Protein AF-A0A9Q9AQV9-F1 (afdb_monomer)

Radius of gyration: 14.38 Å; Cα contacts (8 Å, |Δi|>4): 130; chains: 1; bounding box: 39×23×36 Å

Foldseek 3Di:
DVVQLVVVLVVQVVCVPPPHHQQEDEAADDLPDLDLVVLLSVLPRDCPRYAYEYQLFWAPALPSSLSVVVSNVVRHVHHHYHHNDDCPPPDPSRVVRRVVSNVVNVVVD

Solvent-accessible surface area (backbone atoms only — not comparable to full-atom values): 6340 Å² total; per-residue (Å²): 113,64,70,61,51,52,49,50,52,51,54,48,56,57,31,70,78,44,96,58,76,65,59,64,45,81,45,66,44,62,91,86,61,79,60,64,68,63,36,44,57,59,39,69,54,87,48,92,81,33,44,41,28,37,7,52,46,48,59,88,30,56,70,59,24,51,53,42,50,56,52,35,62,76,38,31,97,70,69,45,82,38,52,41,64,83,68,90,84,57,53,73,67,40,51,52,38,35,52,53,39,50,54,59,54,58,75,73,104

Sequence (109 aa):
MELMVDLVEGVKSWLDMSERRLKWVHMPVPKWVEEEDFFGALGRINWDWTELVLGLVHAGDLDGTTRRTEMAGKLVDKFGVSTACGLGRSTKDDLESVMETYSTVLARS

pLDDT: mean 91.99, std 6.72, range [55.47, 97.44]

Secondary structure (DSSP, 8-state):
-HHHHHHHHHHHHHHHTSSS---EEEEE--TT---HHHHHHHHHS--TTSEEEEEEE-TT-HHHHHHHHHHHHHH-SS-EEEESS--TT--HHHHHHHHHHHHHHHTT-

Nearest PDB structures (foldseek):
  3p52-assembly1_B  TM=5.261E-01  e=4.537E-01  Campylobacter jejuni
  1xnh-assembly1_A-2  TM=5.840E-01  e=9.216E-01  Helicobacter pylori
  3p52-assembly1_A  TM=4.269E-01  e=7.122E-01  Campylobacter jejuni
  5diy-assembly2_B  TM=5.369E-01  e=1.755E+00  Thermobaculum terrenum
  7sbc-assembly1_A  TM=3.442E-01  e=8.641E-01  Acinetobacter baumannii

Mean predicted aligned error: 3.61 Å

Organism: NCBI:txid215465

Structure (mmCIF, N/CA/C/O backbone):
data_AF-A0A9Q9AQV9-F1
#
_entry.id   AF-A0A9Q9AQV9-F1
#
loop_
_atom_site.group_PDB
_atom_site.id
_atom_site.type_symbol
_atom_site.label_atom_id
_atom_site.label_alt_id
_atom_site.label_comp_id
_atom_site.label_asym_id
_atom_site.label_entity_id
_atom_site.label_seq_id
_atom_site.pdbx_PDB_ins_code
_atom_site.Cartn_x
_atom_site.Cartn_y
_atom_site.Cartn_z
_atom_site.occupancy
_atom_site.B_iso_or_equiv
_atom_site.auth_seq_id
_atom_site.auth_comp_id
_atom_site.auth_asym_id
_atom_site.auth_atom_id
_atom_site.pdbx_PDB_model_num
ATOM 1 N N . MET A 1 1 ? 2.606 11.624 -8.629 1.00 65.31 1 MET A N 1
ATOM 2 C CA . MET A 1 1 ? 2.795 10.280 -8.035 1.00 65.31 1 MET A CA 1
ATOM 3 C C . MET A 1 1 ? 3.747 9.415 -8.849 1.00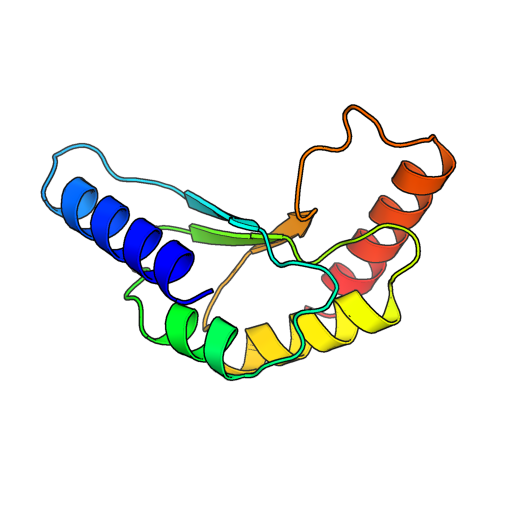 65.31 1 MET A C 1
ATOM 5 O O . MET A 1 1 ? 4.438 8.610 -8.245 1.00 65.31 1 MET A O 1
ATOM 9 N N . GLU A 1 2 ? 3.841 9.649 -10.161 1.00 77.12 2 GLU A N 1
ATOM 10 C CA . GLU A 1 2 ? 4.818 9.054 -11.090 1.00 77.12 2 GLU A CA 1
ATOM 11 C C . GLU A 1 2 ? 6.246 9.002 -10.518 1.00 77.12 2 GLU A C 1
ATOM 13 O O . GLU A 1 2 ? 6.782 7.920 -10.353 1.00 77.12 2 GLU A O 1
ATOM 18 N N . LEU A 1 3 ? 6.769 10.117 -9.987 1.00 86.75 3 LEU A N 1
ATOM 19 C CA . LEU A 1 3 ? 8.118 10.160 -9.399 1.00 86.75 3 LEU A CA 1
ATOM 20 C C . LEU A 1 3 ? 8.378 9.139 -8.265 1.00 86.75 3 LEU A C 1
ATOM 22 O O . LEU A 1 3 ? 9.506 8.684 -8.100 1.00 86.75 3 LEU A O 1
ATOM 26 N N . MET A 1 4 ? 7.368 8.783 -7.458 1.00 88.50 4 MET A N 1
ATOM 27 C CA . MET A 1 4 ? 7.542 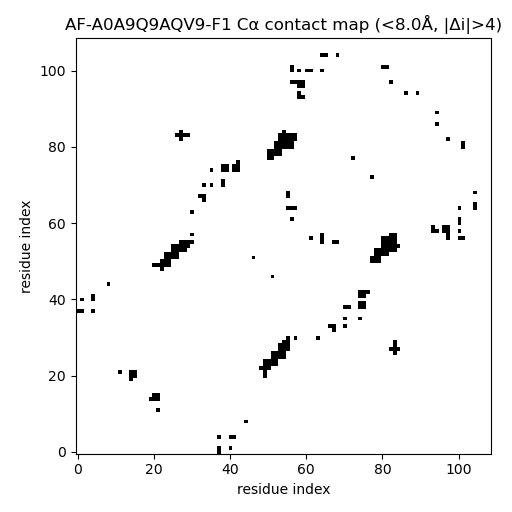7.749 -6.420 1.00 88.50 4 MET A CA 1
ATOM 28 C C . MET A 1 4 ? 7.568 6.344 -7.020 1.00 88.50 4 MET A C 1
ATOM 30 O O . MET A 1 4 ? 8.303 5.488 -6.531 1.00 88.50 4 MET A O 1
ATOM 34 N N . VAL A 1 5 ? 6.768 6.120 -8.064 1.00 91.62 5 VAL A N 1
ATOM 35 C CA . VAL A 1 5 ? 6.742 4.858 -8.805 1.00 91.62 5 VAL A CA 1
ATOM 36 C C . VAL A 1 5 ? 8.071 4.675 -9.538 1.00 91.62 5 VAL A C 1
ATOM 38 O O . VAL A 1 5 ? 8.718 3.650 -9.340 1.00 91.62 5 VAL A O 1
ATOM 41 N N . ASP A 1 6 ? 8.541 5.707 -10.242 1.00 93.25 6 ASP A N 1
ATOM 42 C CA . ASP A 1 6 ? 9.822 5.715 -10.957 1.00 93.25 6 ASP A CA 1
ATOM 43 C C . ASP A 1 6 ? 11.003 5.470 -10.012 1.00 93.25 6 ASP A C 1
ATOM 45 O O . ASP A 1 6 ? 11.918 4.705 -10.317 1.00 93.25 6 ASP A O 1
ATOM 49 N N . LEU A 1 7 ? 10.985 6.096 -8.827 1.00 93.88 7 LEU A N 1
ATOM 50 C CA . LEU A 1 7 ? 12.014 5.879 -7.813 1.00 93.88 7 LEU A CA 1
ATOM 51 C C . LEU A 1 7 ? 12.051 4.413 -7.369 1.00 93.88 7 LEU A C 1
ATOM 53 O O . LEU A 1 7 ? 13.131 3.833 -7.260 1.00 93.88 7 LEU A O 1
ATOM 57 N N . VAL A 1 8 ? 10.889 3.817 -7.095 1.00 94.12 8 VAL A N 1
ATOM 58 C CA . VAL A 1 8 ? 10.815 2.420 -6.658 1.00 94.12 8 VAL A CA 1
ATOM 59 C C . VAL A 1 8 ? 11.223 1.460 -7.767 1.00 94.12 8 VAL A C 1
ATOM 61 O O . VAL A 1 8 ? 11.987 0.535 -7.494 1.00 94.12 8 VAL A O 1
ATOM 64 N N . GLU A 1 9 ? 10.799 1.697 -9.006 1.00 94.06 9 GLU A N 1
ATOM 65 C CA . GLU A 1 9 ? 11.225 0.899 -10.156 1.00 94.06 9 GLU A CA 1
ATOM 66 C C . GLU A 1 9 ? 12.742 0.991 -10.370 1.00 94.06 9 GLU A C 1
ATOM 68 O O . GLU A 1 9 ? 13.410 -0.034 -10.534 1.00 94.06 9 GLU A O 1
ATOM 73 N N . GLY A 1 10 ? 13.312 2.196 -10.281 1.00 93.75 10 GLY A N 1
ATOM 74 C CA . GLY A 1 10 ? 14.748 2.425 -10.417 1.00 93.75 10 GLY A CA 1
ATOM 75 C C . GLY A 1 10 ? 15.567 1.749 -9.314 1.00 93.75 10 GLY A C 1
ATOM 76 O O . GLY A 1 10 ? 16.546 1.059 -9.603 1.00 93.75 10 GLY A O 1
ATOM 77 N N . VAL A 1 11 ? 15.156 1.891 -8.048 1.00 92.31 11 VAL A N 1
ATOM 78 C CA . VAL A 1 11 ? 15.831 1.246 -6.906 1.00 92.31 11 VAL A CA 1
ATOM 79 C C . VAL A 1 11 ? 15.723 -0.274 -6.990 1.00 92.31 11 VAL A C 1
ATOM 81 O O . VAL A 1 11 ? 16.721 -0.961 -6.762 1.00 92.31 11 VAL A O 1
ATOM 84 N N . LYS A 1 12 ? 14.545 -0.809 -7.336 1.00 93.00 12 LYS A N 1
ATOM 85 C CA . LYS A 1 12 ? 14.349 -2.251 -7.514 1.00 93.00 12 LYS A CA 1
ATOM 86 C C . LYS A 1 12 ? 15.253 -2.785 -8.621 1.00 93.00 12 LYS A C 1
ATOM 88 O O . LYS A 1 12 ? 16.019 -3.710 -8.374 1.00 93.00 12 LYS A O 1
ATOM 93 N N . SER A 1 13 ? 15.224 -2.153 -9.793 1.00 92.44 13 SER A N 1
ATOM 94 C CA . SER A 1 13 ? 16.046 -2.551 -10.941 1.00 92.44 13 SER A CA 1
ATOM 95 C C . SER A 1 13 ? 17.536 -2.535 -10.602 1.00 92.44 13 SER A C 1
ATOM 97 O O . SER A 1 13 ? 18.271 -3.447 -10.968 1.00 92.44 13 SER A O 1
ATOM 99 N N . TRP A 1 14 ? 17.994 -1.532 -9.846 1.00 92.38 14 TRP A N 1
ATOM 100 C CA . TRP A 1 14 ? 19.380 -1.471 -9.389 1.00 92.38 14 TRP A CA 1
ATOM 101 C C . TRP A 1 14 ? 19.743 -2.619 -8.437 1.00 92.38 14 TRP A C 1
ATOM 103 O O . TRP A 1 14 ? 20.806 -3.225 -8.579 1.00 92.38 14 TRP A O 1
ATOM 113 N N . LEU A 1 15 ? 18.861 -2.949 -7.489 1.00 91.25 15 LEU A N 1
ATOM 114 C CA . LEU A 1 15 ? 19.087 -4.035 -6.535 1.00 91.25 15 LEU A CA 1
ATOM 115 C C . LEU A 1 15 ? 18.984 -5.425 -7.176 1.00 91.25 15 LEU A C 1
ATOM 117 O O . LEU A 1 15 ? 19.726 -6.315 -6.762 1.00 91.25 15 LEU A O 1
ATOM 121 N N . ASP A 1 16 ? 18.158 -5.598 -8.209 1.00 89.69 16 ASP A N 1
ATOM 122 C CA . ASP A 1 16 ? 18.047 -6.841 -8.988 1.00 89.69 16 ASP A CA 1
ATOM 123 C C . ASP A 1 16 ? 19.347 -7.194 -9.730 1.00 89.69 16 ASP A C 1
ATOM 125 O O . ASP A 1 16 ? 19.639 -8.369 -9.949 1.00 89.69 16 ASP A O 1
ATOM 129 N N . MET A 1 17 ? 20.160 -6.190 -10.075 1.00 90.56 17 MET A N 1
ATOM 130 C CA . MET A 1 17 ? 21.500 -6.385 -10.648 1.00 90.56 17 MET A CA 1
ATOM 131 C C . MET A 1 17 ? 22.579 -6.659 -9.590 1.00 90.56 17 MET A C 1
ATOM 133 O O . MET A 1 17 ? 23.737 -6.894 -9.937 1.00 90.56 17 MET A O 1
ATOM 137 N N . SER A 1 18 ? 22.237 -6.584 -8.303 1.00 90.00 18 SER A N 1
ATOM 138 C CA . SER A 1 18 ? 23.162 -6.819 -7.195 1.00 90.00 18 SER A CA 1
ATOM 139 C C . SER A 1 18 ? 22.983 -8.221 -6.607 1.00 90.00 18 SER A C 1
ATOM 141 O O . SER A 1 18 ? 21.958 -8.873 -6.787 1.00 90.00 18 SER A O 1
ATOM 143 N N . GLU A 1 19 ? 23.951 -8.687 -5.816 1.00 91.38 19 GLU A N 1
ATOM 144 C CA . GLU A 1 19 ? 23.790 -9.930 -5.044 1.00 91.38 19 GLU A CA 1
ATOM 145 C C . GLU A 1 19 ? 22.737 -9.799 -3.924 1.00 91.38 19 GLU A C 1
ATOM 147 O O . GLU A 1 19 ? 22.269 -10.799 -3.373 1.00 91.38 19 GLU A O 1
ATOM 152 N N . ARG A 1 20 ? 22.343 -8.564 -3.572 1.00 89.19 20 ARG A N 1
ATOM 153 C CA . ARG A 1 20 ? 21.392 -8.284 -2.498 1.00 89.19 20 ARG A CA 1
ATOM 154 C C . ARG A 1 20 ? 19.982 -8.086 -3.042 1.00 89.19 20 ARG A C 1
ATOM 156 O O . ARG A 1 20 ? 19.593 -7.021 -3.507 1.00 89.19 20 ARG A O 1
ATOM 163 N N . ARG A 1 21 ? 19.170 -9.101 -2.799 1.00 86.25 21 ARG A N 1
ATOM 164 C CA . ARG A 1 21 ? 17.743 -9.128 -3.102 1.00 86.25 21 ARG A CA 1
ATOM 165 C C . ARG A 1 21 ? 16.907 -8.277 -2.108 1.00 86.25 21 ARG A C 1
ATOM 167 O O . ARG A 1 21 ? 16.796 -8.608 -0.929 1.00 86.25 21 ARG A O 1
ATOM 174 N N . LEU A 1 22 ? 16.313 -7.172 -2.579 1.00 91.50 22 LEU A N 1
ATOM 175 C CA . LEU A 1 22 ? 15.162 -6.433 -1.999 1.00 91.50 22 LEU A CA 1
ATOM 176 C C . LEU A 1 22 ? 13.880 -7.268 -1.743 1.00 91.50 22 LEU A C 1
ATOM 178 O O . LEU A 1 22 ? 13.016 -7.397 -2.608 1.00 91.50 22 LEU A O 1
ATOM 182 N N . LYS A 1 23 ? 13.723 -7.816 -0.533 1.00 94.06 23 LYS A N 1
ATOM 183 C CA . LYS A 1 23 ? 12.595 -8.709 -0.193 1.00 94.06 23 LYS A CA 1
ATOM 184 C C . LYS A 1 23 ? 11.212 -8.066 -0.337 1.00 94.06 23 LYS A C 1
ATOM 186 O O . LYS A 1 23 ? 10.296 -8.726 -0.809 1.00 94.06 23 LYS A O 1
ATOM 191 N N . TRP A 1 24 ? 11.048 -6.824 0.106 1.00 95.94 24 TRP A N 1
ATOM 192 C CA . TRP A 1 24 ? 9.757 -6.146 0.075 1.00 95.94 24 TRP A CA 1
ATOM 193 C C . TRP A 1 24 ? 9.915 -4.632 -0.045 1.00 95.94 24 TRP A C 1
ATOM 195 O O . TRP A 1 24 ? 10.932 -4.071 0.371 1.00 95.94 24 TRP A O 1
ATOM 205 N N . VAL A 1 25 ? 8.890 -3.985 -0.597 1.00 96.00 25 VAL A N 1
ATOM 206 C CA . VAL A 1 25 ? 8.765 -2.529 -0.709 1.00 96.00 25 VAL A CA 1
ATOM 207 C C . VAL A 1 25 ? 7.451 -2.104 -0.081 1.00 96.00 25 VAL A C 1
ATOM 209 O O . VAL A 1 25 ? 6.392 -2.566 -0.488 1.00 96.00 25 VAL A O 1
ATOM 212 N N . HIS A 1 26 ? 7.513 -1.190 0.884 1.00 96.25 26 HIS A N 1
ATOM 213 C CA . HIS A 1 26 ? 6.328 -0.479 1.354 1.00 96.25 26 HIS A CA 1
ATOM 214 C C . HIS A 1 26 ? 6.131 0.788 0.523 1.00 96.25 26 HIS A C 1
ATOM 216 O O . HIS A 1 26 ? 7.039 1.612 0.423 1.00 96.25 26 HIS A O 1
ATOM 222 N N . MET A 1 27 ? 4.953 0.921 -0.081 1.00 95.94 27 MET A N 1
ATOM 223 C CA . MET A 1 27 ? 4.569 2.066 -0.895 1.00 95.94 27 MET A CA 1
ATOM 224 C C . MET A 1 27 ? 3.434 2.831 -0.200 1.00 95.94 27 MET A C 1
ATOM 226 O O . MET A 1 27 ? 2.327 2.292 -0.069 1.00 95.94 27 MET A O 1
ATOM 230 N N . PRO A 1 28 ? 3.660 4.079 0.250 1.00 94.81 28 PRO A N 1
ATOM 231 C CA . PRO A 1 28 ? 2.601 4.891 0.829 1.00 94.81 28 PRO A CA 1
ATOM 232 C C . PRO A 1 28 ? 1.553 5.236 -0.233 1.00 94.81 28 PRO A C 1
ATOM 234 O O . PRO A 1 28 ? 1.887 5.726 -1.311 1.00 94.81 28 PRO A O 1
ATOM 237 N N . VAL A 1 29 ? 0.276 5.040 0.098 1.00 94.44 29 VAL A N 1
ATOM 238 C CA . VAL A 1 29 ? -0.846 5.484 -0.734 1.00 94.44 29 VAL A CA 1
ATOM 239 C C . VAL A 1 29 ? -1.523 6.652 -0.014 1.00 94.44 29 VAL A C 1
ATOM 241 O O . VAL A 1 29 ? -2.055 6.465 1.079 1.00 94.44 29 VAL A O 1
ATOM 244 N N . PRO A 1 30 ? -1.458 7.888 -0.539 1.00 90.50 30 PRO A N 1
ATOM 245 C CA . PRO A 1 30 ? -2.159 9.011 0.072 1.00 90.50 30 PRO A CA 1
ATOM 246 C C . PRO A 1 30 ? -3.679 8.796 0.097 1.00 90.50 30 PRO A C 1
ATOM 248 O O . PRO A 1 30 ? -4.254 8.246 -0.838 1.00 90.50 30 PRO A O 1
ATOM 251 N N . LYS A 1 31 ? -4.348 9.294 1.145 1.00 91.06 31 LYS A N 1
ATOM 252 C CA . LYS A 1 31 ? -5.782 9.043 1.397 1.00 91.06 31 LYS A CA 1
ATOM 253 C C . LYS A 1 31 ? -6.702 9.470 0.244 1.00 91.06 31 LYS A C 1
ATOM 255 O O . LYS A 1 31 ? -7.726 8.831 0.018 1.00 91.06 31 LYS A O 1
ATOM 260 N N . TRP A 1 32 ? -6.335 10.536 -0.468 1.00 86.94 32 TRP A N 1
ATOM 261 C CA . TRP A 1 32 ? -7.090 11.095 -1.597 1.00 86.94 32 TRP A CA 1
ATOM 262 C C . TRP A 1 32 ? -6.847 10.374 -2.929 1.00 86.94 32 TRP A C 1
ATOM 264 O O . TRP A 1 32 ? -7.451 10.745 -3.930 1.00 86.94 32 TRP A O 1
ATOM 274 N N . VAL A 1 33 ? -5.954 9.381 -2.973 1.00 85.12 33 VAL A N 1
ATOM 275 C CA . VAL A 1 33 ? -5.721 8.601 -4.189 1.00 85.12 33 VAL A CA 1
ATOM 276 C C . VAL A 1 33 ? -6.860 7.618 -4.370 1.00 85.12 33 VAL A C 1
ATOM 278 O O . VAL A 1 33 ? -7.004 6.670 -3.601 1.00 85.12 33 VAL A O 1
ATOM 281 N N . GLU A 1 34 ? -7.635 7.843 -5.420 1.00 75.44 34 GLU A N 1
ATOM 282 C CA . GLU A 1 34 ? -8.661 6.919 -5.913 1.00 75.44 34 GLU A CA 1
ATOM 283 C C . GLU A 1 34 ? -8.444 6.583 -7.404 1.00 75.44 34 GLU A C 1
ATOM 285 O O . GLU A 1 34 ? -9.248 5.887 -8.015 1.00 75.44 34 GLU A O 1
ATOM 290 N N . GLU A 1 35 ? -7.351 7.081 -7.992 1.00 77.25 35 GLU A N 1
ATOM 291 C CA . GLU A 1 35 ? -7.084 7.065 -9.432 1.00 77.25 35 GLU A CA 1
ATOM 292 C C . GLU A 1 35 ? -6.440 5.754 -9.909 1.00 77.25 35 GLU A C 1
ATOM 294 O O . GLU A 1 35 ? -5.511 5.233 -9.286 1.00 77.25 35 GLU A O 1
ATOM 299 N N . GLU A 1 36 ? -6.884 5.270 -11.071 1.00 82.25 36 GLU A N 1
ATOM 300 C CA . GLU A 1 36 ? -6.342 4.085 -11.749 1.00 82.25 36 GLU A CA 1
ATOM 301 C C . GLU A 1 36 ? -4.874 4.258 -12.158 1.00 82.25 36 GLU A C 1
ATOM 303 O O . GLU A 1 36 ? -4.103 3.305 -12.072 1.00 82.25 36 GLU A O 1
ATOM 308 N N . ASP A 1 37 ? -4.451 5.468 -12.537 1.00 90.19 37 ASP A N 1
ATOM 309 C CA . ASP A 1 37 ? -3.116 5.720 -13.096 1.00 90.19 37 ASP A CA 1
ATOM 310 C C . ASP A 1 37 ? -1.982 5.311 -12.150 1.00 90.19 37 ASP A C 1
ATOM 312 O O . ASP A 1 37 ? -0.977 4.741 -12.579 1.00 90.19 37 ASP A O 1
ATOM 316 N N . PHE A 1 38 ? -2.149 5.548 -10.848 1.00 91.31 38 PHE A N 1
ATOM 317 C CA . PHE A 1 38 ? -1.145 5.186 -9.850 1.00 91.31 38 PHE A CA 1
ATOM 318 C C . PHE A 1 38 ? -0.985 3.678 -9.696 1.00 91.31 38 PHE A C 1
ATOM 320 O O . PHE A 1 38 ? 0.130 3.157 -9.748 1.00 91.31 38 PHE A O 1
ATOM 327 N N . PHE A 1 39 ? -2.099 2.971 -9.517 1.00 94.25 39 PHE A N 1
ATOM 328 C CA . PHE A 1 39 ? -2.085 1.520 -9.364 1.00 94.25 39 PHE A CA 1
ATOM 329 C C . PHE A 1 39 ? -1.701 0.831 -10.674 1.00 94.25 39 PHE A C 1
ATOM 331 O O . PHE A 1 39 ? -0.968 -0.151 -10.653 1.00 94.25 39 PHE A O 1
ATOM 338 N N . GLY A 1 40 ? -2.111 1.387 -11.816 1.00 94.50 40 GLY A N 1
ATOM 33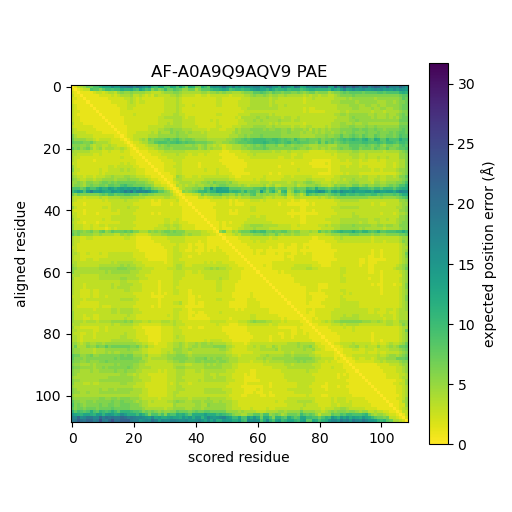9 C CA . GLY A 1 40 ? -1.714 0.921 -13.138 1.00 94.50 40 GLY A CA 1
ATOM 340 C C . GLY A 1 40 ? -0.215 1.076 -13.377 1.00 94.50 40 GLY A C 1
ATOM 341 O O . GLY A 1 40 ? 0.407 0.181 -13.941 1.00 94.50 40 GLY A O 1
ATOM 342 N N . ALA A 1 41 ? 0.398 2.166 -12.904 1.00 94.12 41 ALA A N 1
ATOM 343 C CA . ALA A 1 41 ? 1.848 2.327 -12.958 1.00 94.12 41 ALA A CA 1
ATOM 344 C C . ALA A 1 41 ? 2.574 1.269 -12.109 1.00 94.12 41 ALA A C 1
ATOM 346 O O . ALA A 1 41 ? 3.511 0.644 -12.597 1.00 94.12 41 ALA A O 1
ATOM 347 N N . LEU A 1 42 ? 2.092 0.987 -10.894 1.00 95.31 42 LEU A N 1
ATOM 348 C CA . LEU A 1 42 ? 2.631 -0.090 -10.052 1.00 95.31 42 LEU A CA 1
ATOM 349 C C . LEU A 1 42 ? 2.423 -1.485 -10.660 1.00 95.31 42 LEU A C 1
ATOM 351 O O . LEU A 1 42 ? 3.284 -2.350 -10.516 1.00 95.31 42 LEU A O 1
ATOM 355 N N . GLY A 1 43 ? 1.309 -1.702 -11.358 1.00 95.06 43 GLY A N 1
ATOM 356 C CA . GLY A 1 43 ? 0.993 -2.952 -12.049 1.00 95.06 43 GLY A CA 1
ATOM 357 C C . GLY A 1 43 ? 1.903 -3.263 -13.238 1.00 95.06 43 GLY A C 1
ATOM 358 O O . GLY A 1 43 ? 2.034 -4.422 -13.623 1.00 95.06 43 GLY A O 1
ATOM 359 N N . ARG A 1 44 ? 2.557 -2.245 -13.814 1.00 95.00 44 ARG A N 1
ATOM 360 C CA . ARG A 1 44 ? 3.525 -2.413 -14.912 1.00 95.00 44 ARG A CA 1
ATOM 361 C C . ARG A 1 44 ? 4.914 -2.846 -14.439 1.00 95.00 44 ARG A C 1
ATOM 363 O O . ARG A 1 44 ? 5.687 -3.346 -15.253 1.00 95.00 44 ARG A O 1
ATOM 370 N N . ILE A 1 45 ? 5.231 -2.673 -13.155 1.00 94.56 45 ILE A N 1
ATOM 371 C CA . ILE A 1 45 ? 6.522 -3.078 -12.590 1.00 94.56 45 ILE A CA 1
ATOM 372 C C . ILE A 1 45 ? 6.557 -4.605 -12.464 1.00 94.56 45 ILE A C 1
ATOM 374 O O . ILE A 1 45 ? 5.641 -5.220 -11.920 1.00 94.56 45 ILE A O 1
ATOM 378 N N . ASN A 1 46 ? 7.649 -5.228 -12.916 1.00 92.19 46 ASN A N 1
ATOM 379 C CA . ASN A 1 46 ? 7.886 -6.640 -12.634 1.00 92.19 46 ASN A CA 1
ATOM 380 C C . ASN A 1 46 ? 8.329 -6.815 -11.175 1.00 92.19 46 ASN A C 1
ATOM 382 O O . ASN A 1 46 ? 9.469 -6.498 -10.828 1.00 92.19 46 ASN A O 1
ATOM 386 N N . TRP A 1 47 ? 7.437 -7.337 -10.333 1.00 92.56 47 TRP A N 1
ATOM 387 C CA . TRP A 1 47 ? 7.700 -7.570 -8.913 1.00 92.56 47 TRP A CA 1
ATOM 388 C C . TRP A 1 47 ? 8.477 -8.867 -8.629 1.00 92.56 47 TRP A C 1
ATOM 390 O O . TRP A 1 47 ? 9.192 -8.905 -7.634 1.00 92.56 47 TRP A O 1
ATOM 400 N N . ASP A 1 48 ? 8.433 -9.879 -9.508 1.00 87.19 48 ASP A N 1
ATOM 401 C CA . ASP A 1 48 ? 9.046 -11.213 -9.345 1.00 87.19 48 ASP A CA 1
ATOM 402 C C . ASP A 1 48 ? 8.994 -11.763 -7.902 1.00 87.19 48 ASP A C 1
ATOM 404 O O . ASP A 1 48 ? 7.988 -12.317 -7.463 1.00 87.19 48 ASP A O 1
ATOM 408 N N . TRP A 1 49 ? 10.095 -11.637 -7.160 1.00 88.88 49 TRP A N 1
ATOM 409 C CA . TRP A 1 49 ? 10.280 -12.165 -5.808 1.00 88.88 49 TRP A CA 1
ATOM 410 C C . TRP A 1 49 ? 10.240 -11.060 -4.733 1.00 88.88 49 TRP A C 1
ATOM 412 O O . TRP A 1 49 ? 10.323 -11.364 -3.543 1.00 88.88 49 TRP A O 1
ATOM 422 N N . THR A 1 50 ? 10.120 -9.791 -5.136 1.00 95.19 50 THR A N 1
ATOM 423 C CA . THR A 1 50 ? 9.932 -8.633 -4.257 1.00 95.19 50 THR A CA 1
ATOM 424 C C . THR A 1 50 ? 8.451 -8.472 -3.925 1.00 95.19 50 THR A C 1
ATOM 426 O O . THR A 1 50 ? 7.622 -8.251 -4.802 1.00 95.19 50 THR A O 1
ATOM 429 N N . GLU A 1 51 ? 8.112 -8.516 -2.642 1.00 96.06 51 GLU A N 1
ATOM 430 C CA . GLU A 1 51 ? 6.745 -8.302 -2.170 1.00 96.06 51 GLU A CA 1
ATOM 431 C C . GLU A 1 51 ? 6.408 -6.800 -2.144 1.00 96.06 51 GLU A C 1
ATOM 433 O O . GLU A 1 51 ? 7.052 -6.014 -1.443 1.00 96.06 51 GLU A O 1
ATOM 438 N N . LEU A 1 52 ? 5.378 -6.379 -2.879 1.00 97.25 52 LEU A N 1
ATOM 439 C CA . LEU A 1 52 ? 4.827 -5.028 -2.763 1.00 97.25 52 LEU A CA 1
ATOM 440 C C . LEU A 1 52 ? 3.860 -4.960 -1.576 1.00 97.25 52 LEU A C 1
ATOM 442 O O . LEU A 1 52 ? 2.957 -5.780 -1.466 1.00 97.25 52 LEU A O 1
ATOM 446 N N . VAL A 1 53 ? 4.003 -3.965 -0.705 1.00 97.19 53 VAL A N 1
ATOM 447 C CA . VAL A 1 53 ? 3.093 -3.695 0.416 1.00 97.19 53 VAL A CA 1
ATOM 448 C C . VAL A 1 53 ? 2.524 -2.289 0.261 1.00 97.19 53 VAL A C 1
ATOM 450 O O . VAL A 1 53 ? 3.261 -1.307 0.307 1.00 97.19 53 VAL A O 1
ATOM 453 N N . LEU A 1 54 ? 1.211 -2.180 0.080 1.00 96.81 54 LEU A N 1
ATOM 454 C CA . LEU A 1 54 ? 0.518 -0.918 -0.152 1.00 96.81 54 LEU A CA 1
ATOM 455 C C . LEU A 1 54 ? -0.055 -0.346 1.144 1.00 96.81 54 LEU A C 1
ATOM 457 O O . LEU A 1 54 ? -0.832 -0.986 1.857 1.00 96.81 54 LEU A O 1
ATOM 461 N N . GLY A 1 55 ? 0.276 0.913 1.411 1.00 96.56 55 GLY A N 1
ATOM 462 C CA . GLY A 1 55 ? -0.227 1.666 2.548 1.00 96.56 55 GLY A CA 1
ATOM 463 C C . GLY A 1 55 ? -1.642 2.204 2.347 1.00 96.56 55 GLY A C 1
ATOM 464 O O . GLY A 1 55 ? -1.803 3.410 2.214 1.00 96.56 55 GLY A O 1
ATOM 465 N N . LEU A 1 56 ? -2.644 1.322 2.314 1.00 96.19 56 LEU A N 1
ATOM 466 C CA . LEU A 1 56 ? -4.043 1.622 1.964 1.00 96.19 56 LEU A CA 1
ATOM 467 C C . LEU A 1 56 ? -4.933 1.996 3.161 1.00 96.19 56 LEU A C 1
ATOM 469 O O . LEU A 1 56 ? -6.043 2.507 2.974 1.00 96.19 56 LEU A O 1
ATOM 473 N N . VAL A 1 57 ? -4.485 1.694 4.381 1.00 96.19 57 VAL A N 1
ATOM 474 C CA . VAL A 1 57 ? -5.280 1.837 5.607 1.00 96.19 57 VAL A CA 1
ATOM 475 C C . VAL A 1 57 ? -5.035 3.196 6.250 1.00 96.19 57 VAL A C 1
ATOM 477 O O . VAL A 1 57 ? -3.897 3.554 6.574 1.00 96.19 57 VAL A O 1
ATOM 480 N N . HIS A 1 58 ? -6.119 3.934 6.478 1.00 95.44 58 HIS A N 1
ATOM 481 C CA . HIS A 1 58 ? -6.114 5.205 7.196 1.00 95.44 58 HIS A CA 1
ATOM 482 C C . HIS A 1 58 ? -7.146 5.171 8.326 1.00 95.44 58 HIS A C 1
ATOM 484 O O . HIS A 1 58 ? -8.185 4.526 8.204 1.00 95.44 58 HIS A O 1
ATOM 490 N N . ALA A 1 59 ? -6.870 5.885 9.418 1.00 95.38 59 ALA A N 1
ATOM 491 C CA . ALA A 1 59 ? -7.822 6.021 10.515 1.00 95.38 59 ALA A CA 1
ATOM 492 C C . ALA A 1 59 ? -9.133 6.671 10.029 1.00 95.38 59 ALA A C 1
ATOM 494 O O . ALA A 1 59 ? -9.120 7.623 9.234 1.00 95.38 59 ALA A O 1
ATOM 495 N N . GLY A 1 60 ? -10.257 6.128 10.502 1.00 95.44 60 GLY A N 1
ATOM 496 C CA . GLY A 1 60 ? -11.609 6.596 10.201 1.00 95.44 60 GLY A CA 1
ATOM 497 C C . GLY A 1 60 ? -11.998 6.495 8.726 1.00 95.44 60 GLY A C 1
ATOM 498 O O . GLY A 1 60 ? -12.703 7.372 8.234 1.00 95.44 60 GLY A O 1
ATOM 499 N N . ASP A 1 61 ? -11.481 5.507 7.987 1.00 95.44 61 ASP A N 1
ATOM 500 C CA . ASP A 1 61 ? -11.571 5.490 6.521 1.00 95.44 61 ASP A CA 1
ATOM 501 C C . ASP A 1 61 ? -11.821 4.106 5.903 1.00 95.44 61 ASP A C 1
ATOM 503 O O . ASP A 1 61 ? -11.270 3.768 4.856 1.00 95.44 61 ASP A O 1
ATOM 507 N N . LEU A 1 62 ? -12.672 3.292 6.528 1.00 95.31 62 LEU A N 1
ATOM 508 C CA . LEU A 1 62 ? -12.982 1.944 6.040 1.00 95.31 62 LEU A CA 1
ATOM 509 C C . LEU A 1 62 ? -13.467 1.929 4.577 1.00 95.31 62 LEU A C 1
ATOM 511 O O . LEU A 1 62 ? -12.992 1.121 3.775 1.00 95.31 62 LEU A O 1
ATOM 515 N N . ASP A 1 63 ? -14.372 2.837 4.211 1.00 94.44 63 ASP A N 1
ATOM 516 C CA . ASP A 1 63 ? -14.931 2.905 2.855 1.00 94.44 63 ASP A CA 1
ATOM 517 C C . ASP A 1 63 ? -13.879 3.313 1.822 1.00 94.44 63 ASP A C 1
ATOM 519 O O . ASP A 1 63 ? -13.843 2.781 0.711 1.00 94.44 63 ASP A O 1
ATOM 523 N N . GLY A 1 64 ? -13.009 4.264 2.175 1.00 94.31 64 GLY A N 1
ATOM 524 C CA . GLY A 1 64 ? -11.895 4.671 1.326 1.00 94.31 64 GLY A CA 1
ATOM 525 C C . GLY A 1 64 ? -10.882 3.541 1.161 1.00 94.31 64 GLY A C 1
ATOM 526 O O . GLY A 1 64 ? -10.472 3.231 0.043 1.00 94.31 64 GLY A O 1
ATOM 527 N N . THR A 1 65 ? -10.515 2.870 2.257 1.00 95.25 65 THR A N 1
ATOM 528 C CA . THR A 1 65 ? -9.595 1.725 2.226 1.00 95.25 65 THR A CA 1
ATOM 529 C C . THR A 1 65 ? -10.153 0.581 1.392 1.00 95.25 65 THR A C 1
ATOM 531 O O . THR A 1 65 ? -9.412 0.013 0.592 1.00 95.25 65 THR A O 1
ATOM 534 N N . THR A 1 66 ? -11.445 0.273 1.515 1.00 94.06 66 THR A N 1
ATOM 535 C CA . THR A 1 66 ? -12.105 -0.749 0.691 1.00 94.06 66 THR A CA 1
ATOM 536 C C . THR A 1 66 ? -11.980 -0.404 -0.794 1.00 94.06 66 THR A C 1
ATOM 538 O O . THR A 1 66 ? -11.430 -1.197 -1.556 1.00 94.06 66 THR A O 1
ATOM 541 N N . ARG A 1 67 ? -12.366 0.818 -1.193 1.00 93.44 67 ARG A N 1
ATOM 542 C CA . ARG A 1 67 ? -12.288 1.277 -2.592 1.00 93.44 67 ARG A CA 1
ATOM 543 C C . ARG A 1 67 ? -10.870 1.217 -3.161 1.00 93.44 67 ARG A C 1
ATOM 545 O O . ARG A 1 67 ? -10.673 0.722 -4.268 1.00 93.44 67 ARG A O 1
ATOM 552 N N . ARG A 1 68 ? -9.866 1.674 -2.407 1.00 94.19 68 ARG A N 1
ATOM 553 C CA . ARG A 1 68 ? -8.462 1.613 -2.854 1.00 94.19 68 ARG A CA 1
ATOM 554 C C . ARG A 1 68 ? -7.930 0.188 -2.940 1.00 94.19 68 ARG A C 1
ATOM 556 O O . ARG A 1 68 ? -7.144 -0.096 -3.833 1.00 94.19 68 ARG A O 1
ATOM 563 N N . THR A 1 69 ? -8.348 -0.698 -2.037 1.00 94.06 69 THR A N 1
ATOM 564 C CA . THR A 1 69 ? -7.927 -2.108 -2.053 1.00 94.06 69 THR A CA 1
ATOM 565 C C . THR A 1 69 ? -8.505 -2.830 -3.265 1.00 94.06 69 THR A C 1
ATOM 567 O O . THR A 1 69 ? -7.776 -3.522 -3.968 1.00 94.06 69 THR A O 1
ATOM 570 N N . GLU A 1 70 ? -9.786 -2.606 -3.567 1.00 93.06 70 GLU A N 1
ATOM 571 C CA . GLU A 1 70 ? -10.425 -3.120 -4.782 1.00 93.06 70 GLU A CA 1
ATOM 572 C C . GLU A 1 70 ? -9.769 -2.567 -6.049 1.00 93.06 70 GLU A C 1
ATOM 574 O O . GLU A 1 70 ? -9.546 -3.311 -7.001 1.00 93.06 70 GLU A O 1
ATOM 579 N N . MET A 1 71 ? -9.434 -1.272 -6.070 1.00 93.56 71 MET A N 1
ATOM 580 C CA . MET A 1 71 ? -8.757 -0.661 -7.212 1.00 93.56 71 MET A CA 1
ATOM 581 C C . MET A 1 71 ? -7.352 -1.234 -7.422 1.00 93.56 71 MET A C 1
ATOM 583 O O . MET A 1 71 ? -7.004 -1.620 -8.537 1.00 93.56 71 MET A O 1
ATOM 587 N N . ALA A 1 72 ? -6.569 -1.354 -6.348 1.00 94.56 72 ALA A N 1
ATOM 588 C CA . ALA A 1 72 ? -5.264 -1.999 -6.390 1.00 94.56 72 ALA A CA 1
ATOM 589 C C . ALA A 1 72 ? -5.377 -3.444 -6.901 1.00 94.56 72 ALA A C 1
ATOM 591 O O . ALA A 1 72 ? -4.631 -3.823 -7.796 1.00 94.56 72 ALA A O 1
ATOM 592 N N . GLY A 1 73 ? -6.361 -4.212 -6.420 1.00 93.81 73 GLY A N 1
ATOM 593 C CA . GLY A 1 73 ? -6.614 -5.596 -6.843 1.00 93.81 73 GLY A CA 1
ATOM 594 C C . GLY A 1 73 ? -6.978 -5.770 -8.318 1.00 93.81 73 GLY A C 1
ATOM 595 O O . GLY A 1 73 ? -6.775 -6.846 -8.871 1.00 93.81 73 GLY A O 1
ATOM 596 N N . LYS A 1 74 ? -7.481 -4.727 -8.988 1.00 94.56 74 LYS A N 1
ATOM 597 C CA . LYS A 1 74 ? -7.751 -4.766 -10.437 1.00 94.56 74 LYS A CA 1
ATOM 598 C C . LYS A 1 74 ? -6.497 -4.580 -11.289 1.00 94.56 74 LYS A C 1
ATOM 600 O O . LYS A 1 74 ? -6.507 -4.960 -12.456 1.00 94.56 74 LYS A O 1
ATOM 605 N N . LEU A 1 75 ? -5.464 -3.943 -10.739 1.00 95.25 75 LEU A N 1
ATOM 606 C CA . LEU A 1 75 ? -4.334 -3.412 -11.507 1.00 95.25 75 LEU A CA 1
ATOM 607 C C . LEU A 1 75 ? -2.985 -4.001 -11.079 1.00 95.25 75 LEU A C 1
ATOM 609 O O . LEU A 1 75 ? -2.039 -3.968 -11.857 1.00 95.25 75 LEU A O 1
ATOM 613 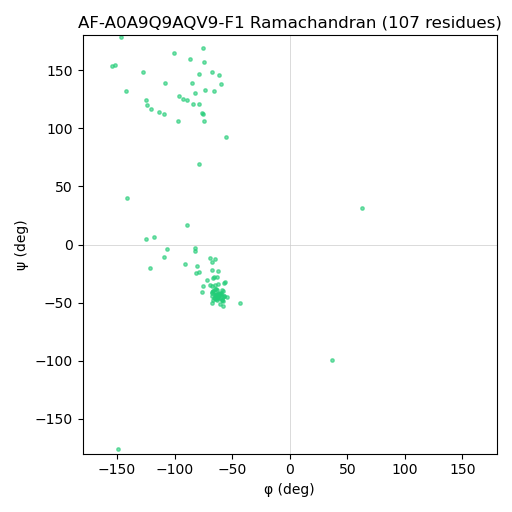N N . VAL A 1 76 ? -2.894 -4.557 -9.871 1.00 94.81 76 VAL A N 1
ATOM 614 C CA . VAL A 1 76 ? -1.678 -5.118 -9.277 1.00 94.81 76 VAL A CA 1
ATOM 615 C C . VAL A 1 76 ? -1.947 -6.569 -8.874 1.00 94.81 76 VAL A C 1
ATOM 617 O O . VAL A 1 76 ? -2.809 -6.820 -8.038 1.00 94.81 76 VAL A O 1
ATOM 620 N N . ASP A 1 77 ? -1.187 -7.514 -9.440 1.00 91.94 77 ASP A N 1
ATOM 621 C CA . ASP A 1 77 ? -1.414 -8.964 -9.271 1.00 91.94 77 ASP A CA 1
ATOM 622 C C . ASP A 1 77 ? -1.350 -9.421 -7.804 1.00 91.94 77 ASP A C 1
ATOM 624 O O . AS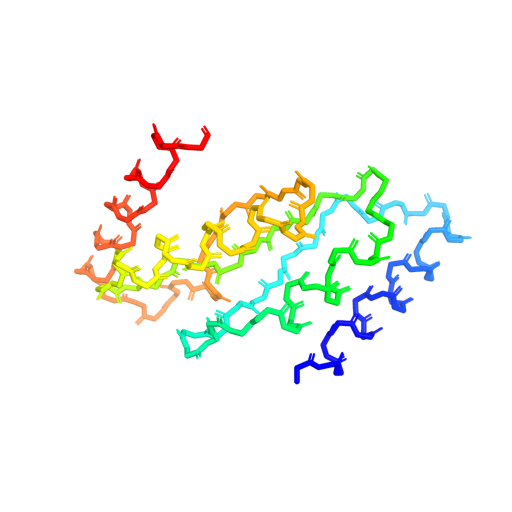P A 1 77 ? -2.225 -10.140 -7.324 1.00 91.94 77 ASP A O 1
ATOM 628 N N . LYS A 1 78 ? -0.312 -9.001 -7.067 1.00 93.69 78 LYS A N 1
ATOM 629 C CA . LYS A 1 78 ? -0.103 -9.377 -5.661 1.00 93.69 78 LYS A CA 1
ATOM 630 C C . LYS A 1 78 ? 0.456 -8.218 -4.859 1.00 93.69 78 LYS A C 1
ATOM 632 O O . LYS A 1 78 ? 1.446 -7.604 -5.252 1.00 93.69 78 LYS A O 1
ATOM 637 N N . PHE A 1 79 ? -0.144 -7.968 -3.701 1.00 95.88 79 PHE A N 1
ATOM 638 C CA . PHE A 1 79 ? 0.354 -6.998 -2.736 1.00 95.88 79 PHE A CA 1
ATOM 639 C C . PHE A 1 79 ? -0.106 -7.328 -1.313 1.00 95.88 79 PHE A C 1
ATOM 641 O O . PHE A 1 79 ? -1.153 -7.935 -1.101 1.00 95.88 79 PHE A O 1
ATOM 648 N N . GLY A 1 80 ? 0.677 -6.899 -0.326 1.00 95.56 80 GLY A N 1
ATOM 649 C CA . GLY A 1 80 ? 0.263 -6.816 1.070 1.00 95.56 80 GLY A CA 1
ATOM 650 C C . GLY A 1 80 ? -0.434 -5.490 1.374 1.00 95.56 80 GLY A C 1
ATOM 651 O O . GLY A 1 80 ? -0.240 -4.496 0.676 1.00 95.56 80 GLY A O 1
ATOM 652 N N . VAL A 1 81 ? -1.210 -5.453 2.456 1.00 95.75 81 VAL A N 1
ATOM 653 C CA . VAL A 1 81 ? -1.908 -4.249 2.933 1.00 95.75 81 VAL A CA 1
ATOM 654 C C . VAL A 1 81 ? -1.242 -3.738 4.209 1.00 95.75 81 VAL A C 1
ATOM 656 O O . VAL A 1 81 ? -0.893 -4.523 5.094 1.00 95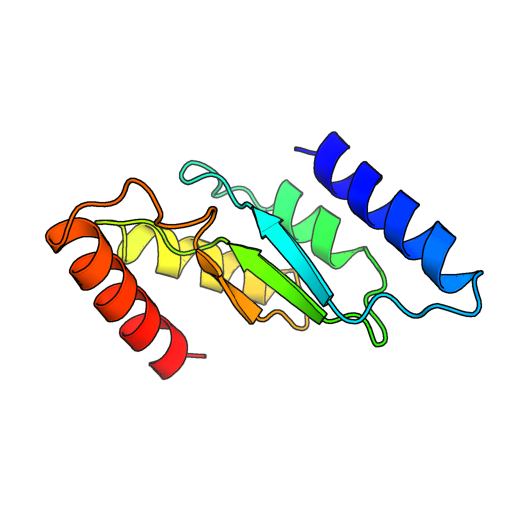.75 81 VAL A O 1
ATOM 659 N N . SER A 1 82 ? -1.095 -2.420 4.334 1.00 96.56 82 SER A N 1
ATOM 660 C CA . SER A 1 82 ? -0.605 -1.752 5.542 1.00 96.56 82 SER A CA 1
ATOM 661 C C . SER A 1 82 ? -1.218 -0.358 5.718 1.00 96.56 82 SER A C 1
ATOM 663 O O . SER A 1 82 ? -2.030 0.101 4.915 1.00 96.56 82 SER A O 1
ATOM 665 N N . THR A 1 83 ? -0.781 0.368 6.748 1.00 96.31 83 THR A N 1
ATOM 666 C CA . THR A 1 83 ? -1.005 1.814 6.859 1.00 96.31 83 THR A CA 1
ATOM 667 C C . THR A 1 83 ? -0.104 2.595 5.899 1.00 96.31 83 THR A C 1
ATOM 669 O O . THR A 1 83 ? 0.956 2.108 5.493 1.00 96.31 83 THR A O 1
ATOM 672 N N . ALA A 1 84 ? -0.504 3.819 5.540 1.00 93.38 84 ALA A N 1
ATOM 673 C CA . ALA A 1 84 ? 0.290 4.702 4.673 1.00 93.38 84 ALA A CA 1
ATOM 674 C C . ALA A 1 84 ? 1.607 5.181 5.306 1.00 93.38 84 ALA A C 1
ATOM 676 O O . ALA A 1 84 ? 2.576 5.442 4.603 1.00 93.38 84 ALA A O 1
ATOM 677 N N . CYS A 1 85 ? 1.656 5.300 6.632 1.00 91.75 85 CYS A N 1
ATOM 678 C CA . CYS A 1 85 ? 2.844 5.691 7.388 1.00 91.75 85 CYS A CA 1
ATOM 679 C C . CYS A 1 85 ? 2.851 4.979 8.751 1.00 91.75 85 CYS A C 1
ATOM 681 O O . CYS A 1 85 ? 1.922 4.237 9.082 1.00 91.75 85 CYS A O 1
ATOM 683 N N . GLY A 1 86 ? 3.889 5.216 9.552 1.00 93.19 86 GLY A N 1
ATOM 684 C CA . GLY A 1 86 ? 3.956 4.744 10.931 1.00 93.19 86 GLY A CA 1
ATOM 685 C C . GLY A 1 86 ? 2.930 5.429 11.840 1.00 93.19 86 GLY A C 1
ATOM 686 O O . GLY A 1 86 ? 2.620 6.609 11.678 1.00 93.19 86 GLY A O 1
ATOM 687 N N . LEU A 1 87 ? 2.460 4.693 12.847 1.00 93.94 87 LEU A N 1
ATOM 688 C CA . LEU A 1 87 ? 1.441 5.130 13.814 1.00 93.94 87 LEU A CA 1
ATOM 689 C C . LEU A 1 87 ? 2.028 5.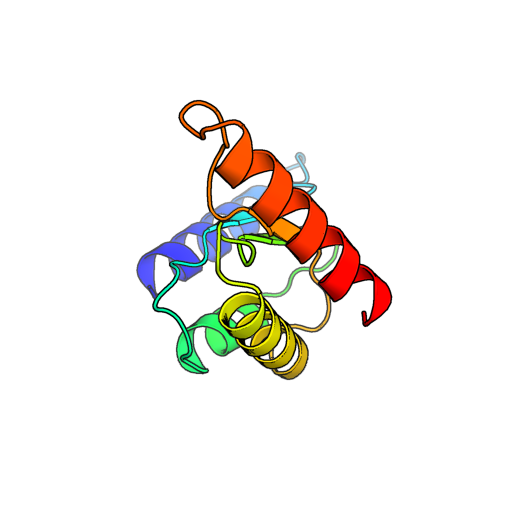833 15.052 1.00 93.94 87 LEU A C 1
ATOM 691 O O . LEU A 1 87 ? 1.359 5.985 16.066 1.00 93.94 87 LEU A O 1
ATOM 695 N N . GLY A 1 88 ? 3.288 6.279 15.000 1.00 93.62 88 GLY A N 1
ATOM 696 C CA . GLY A 1 88 ? 4.001 6.808 16.176 1.00 93.62 88 GLY A CA 1
ATOM 697 C C . GLY A 1 88 ? 3.425 8.101 16.773 1.00 93.62 88 GLY A C 1
ATOM 698 O O . GLY A 1 88 ? 3.820 8.490 17.865 1.00 93.62 88 GLY A O 1
ATOM 699 N N . ARG A 1 89 ? 2.512 8.776 16.061 1.00 94.38 89 ARG A N 1
ATOM 700 C CA . ARG A 1 89 ? 1.811 9.996 16.508 1.00 94.38 89 ARG A CA 1
ATOM 701 C C . ARG A 1 89 ? 0.292 9.809 16.610 1.00 94.38 89 ARG A C 1
ATOM 703 O O . ARG A 1 89 ? -0.420 10.788 16.800 1.00 94.38 89 ARG A O 1
ATOM 710 N N . SER A 1 90 ? -0.195 8.588 16.421 1.00 93.94 90 SER A N 1
ATOM 711 C CA . SER A 1 90 ? -1.622 8.273 16.396 1.00 93.94 90 SER A CA 1
ATOM 712 C C . SER A 1 90 ? -2.194 8.187 17.811 1.00 93.94 90 SER A C 1
ATOM 714 O O . SER A 1 90 ? -1.507 7.783 18.749 1.00 93.94 90 SER A O 1
ATOM 716 N N . THR A 1 91 ? -3.458 8.575 17.966 1.00 96.88 91 THR A N 1
ATOM 717 C CA . THR A 1 91 ? -4.203 8.408 19.220 1.00 96.88 91 THR A CA 1
ATOM 718 C C . THR A 1 91 ? -4.626 6.949 19.420 1.00 96.88 91 THR A C 1
ATOM 720 O O . THR A 1 91 ? -4.533 6.134 18.503 1.00 96.88 91 THR A O 1
ATOM 723 N N . LYS A 1 92 ? -5.115 6.596 20.618 1.00 96.88 92 LYS A N 1
ATOM 724 C CA . LYS A 1 92 ? -5.683 5.260 20.870 1.00 96.88 92 LYS A CA 1
ATOM 725 C C . LYS A 1 92 ? -6.834 4.955 19.906 1.00 96.88 92 LYS A C 1
ATOM 727 O O . LYS A 1 92 ? -6.850 3.880 19.317 1.00 96.88 92 LYS A O 1
ATOM 732 N N . ASP A 1 93 ? -7.717 5.927 19.704 1.00 97.44 93 ASP A N 1
ATOM 733 C CA . ASP A 1 93 ? -8.877 5.804 18.819 1.00 97.44 93 ASP A CA 1
ATOM 734 C C . ASP A 1 93 ? -8.441 5.619 17.354 1.00 97.44 93 ASP A C 1
ATOM 736 O O . ASP A 1 93 ? -9.008 4.799 16.632 1.00 97.44 93 ASP A O 1
ATOM 740 N N . ASP A 1 94 ? -7.372 6.303 16.920 1.00 96.31 94 ASP A N 1
ATOM 741 C CA . ASP A 1 94 ? -6.788 6.085 15.590 1.00 96.31 94 ASP A CA 1
ATOM 742 C C . ASP A 1 94 ? -6.248 4.657 15.433 1.00 96.31 94 ASP A C 1
ATOM 744 O O . ASP A 1 94 ? -6.438 4.039 14.384 1.00 96.31 94 ASP A O 1
ATOM 748 N N . LEU A 1 95 ? -5.566 4.126 16.458 1.00 96.31 95 LEU A N 1
ATOM 749 C CA . LEU A 1 95 ? -5.065 2.749 16.441 1.00 96.31 95 LEU A CA 1
ATOM 750 C C . LEU A 1 95 ? -6.218 1.744 16.366 1.00 96.31 95 LEU A C 1
ATOM 752 O O . LEU A 1 95 ? -6.161 0.832 15.543 1.00 96.31 95 LEU A O 1
ATOM 756 N N . GLU A 1 96 ? -7.251 1.905 17.192 1.00 96.75 96 GLU A N 1
ATOM 757 C CA . GLU A 1 96 ? -8.432 1.032 17.185 1.00 96.75 96 GLU A CA 1
ATOM 758 C C . GLU A 1 96 ? -9.107 1.048 15.811 1.00 96.75 96 GLU A C 1
ATOM 760 O O . GLU A 1 96 ? -9.300 -0.006 15.204 1.00 96.75 96 GLU A O 1
ATOM 765 N N . SER A 1 97 ? -9.328 2.240 15.253 1.00 96.56 97 SER A N 1
ATOM 766 C CA . SER A 1 97 ? -9.920 2.401 13.926 1.00 96.56 97 SER A CA 1
ATOM 767 C C . SER A 1 97 ? -9.097 1.737 12.813 1.00 96.56 97 SER A C 1
ATOM 769 O O . SER A 1 97 ? -9.655 1.088 11.920 1.00 96.56 97 SER A O 1
ATOM 771 N N . VAL A 1 98 ? -7.766 1.860 12.857 1.00 96.56 98 VAL A N 1
ATOM 772 C CA . VAL A 1 98 ? -6.868 1.196 11.899 1.00 96.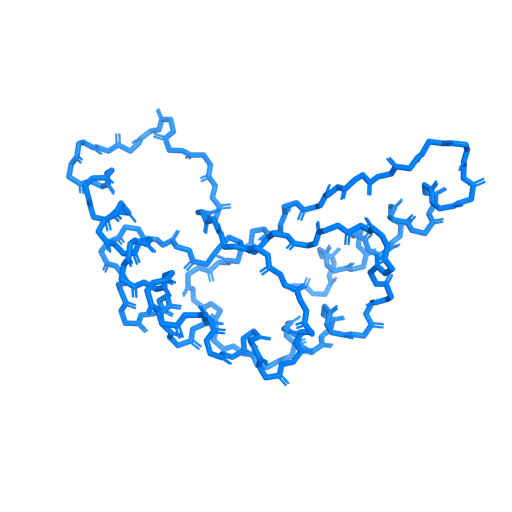56 98 VAL A CA 1
ATOM 773 C C . VAL A 1 98 ? -6.964 -0.322 12.019 1.00 96.56 98 VAL A C 1
ATOM 775 O O . VAL A 1 98 ? -7.057 -0.995 10.996 1.00 96.56 98 VAL A O 1
ATOM 778 N N . MET A 1 99 ? -6.967 -0.869 13.237 1.00 95.44 99 MET A N 1
ATOM 779 C CA . MET A 1 99 ? -7.025 -2.318 13.470 1.00 95.44 99 MET A CA 1
ATOM 780 C C . MET A 1 99 ? -8.365 -2.922 13.034 1.00 95.44 99 MET A C 1
ATOM 782 O O . MET A 1 99 ? -8.391 -3.992 12.418 1.00 95.44 99 MET A O 1
ATOM 786 N N . GLU A 1 100 ? -9.474 -2.228 13.294 1.00 95.81 100 GLU A N 1
ATOM 787 C CA . GLU A 1 100 ? -10.807 -2.612 12.812 1.00 95.81 100 GLU A CA 1
ATOM 788 C C . GLU A 1 100 ? -10.874 -2.607 11.281 1.00 95.81 100 GLU A C 1
ATOM 790 O O . GLU A 1 100 ? -11.335 -3.572 10.660 1.00 95.81 100 GLU A O 1
ATOM 795 N N . THR A 1 101 ? -10.347 -1.547 10.662 1.00 95.62 101 THR A N 1
ATOM 796 C CA . THR A 1 101 ? -10.289 -1.423 9.202 1.00 95.62 101 THR A CA 1
ATOM 797 C C . THR A 1 101 ? -9.438 -2.536 8.590 1.00 95.62 101 THR A C 1
ATOM 799 O O . THR A 1 101 ? -9.866 -3.191 7.640 1.00 95.62 101 THR A O 1
ATOM 802 N N . TYR A 1 102 ? -8.265 -2.805 9.172 1.00 93.94 102 TYR A N 1
ATOM 803 C CA . TYR A 1 102 ? -7.354 -3.864 8.739 1.00 93.94 102 TYR A CA 1
ATOM 804 C C . TYR A 1 102 ? -8.029 -5.239 8.764 1.00 93.94 102 TYR A C 1
ATOM 806 O O . TYR A 1 102 ? -8.010 -5.967 7.772 1.00 93.94 102 TYR A O 1
ATOM 814 N N . SER A 1 103 ? -8.692 -5.560 9.877 1.00 92.50 103 SER A N 1
ATOM 815 C CA . SER A 1 103 ? -9.385 -6.839 10.072 1.00 92.50 103 SER A CA 1
ATOM 816 C C . SER A 1 103 ? -10.529 -7.029 9.075 1.00 92.50 103 SER A C 1
ATOM 818 O O . SER A 1 103 ? -10.726 -8.123 8.550 1.00 92.50 103 SER A O 1
ATOM 820 N N . THR A 1 104 ? -11.264 -5.955 8.781 1.00 92.25 104 THR A N 1
ATOM 821 C CA . THR A 1 104 ? -12.401 -5.991 7.852 1.00 92.25 104 THR A CA 1
ATOM 822 C C . THR A 1 104 ? -11.960 -6.246 6.415 1.00 92.25 104 THR A C 1
ATOM 824 O O . THR A 1 104 ? -12.611 -7.004 5.698 1.00 92.25 104 THR A O 1
ATOM 827 N N . VAL A 1 105 ? -10.863 -5.621 5.985 1.00 89.25 105 VAL A N 1
ATOM 828 C CA . VAL A 1 105 ? -10.368 -5.740 4.609 1.00 89.25 105 VAL A CA 1
ATOM 829 C C . VAL A 1 105 ? -9.679 -7.086 4.384 1.00 89.25 105 VAL A C 1
ATOM 831 O O . VAL A 1 105 ? -9.944 -7.724 3.371 1.00 89.25 105 VAL A O 1
ATOM 834 N N . LEU A 1 106 ? -8.884 -7.573 5.346 1.00 83.56 106 LEU A N 1
ATOM 835 C CA . LEU A 1 106 ?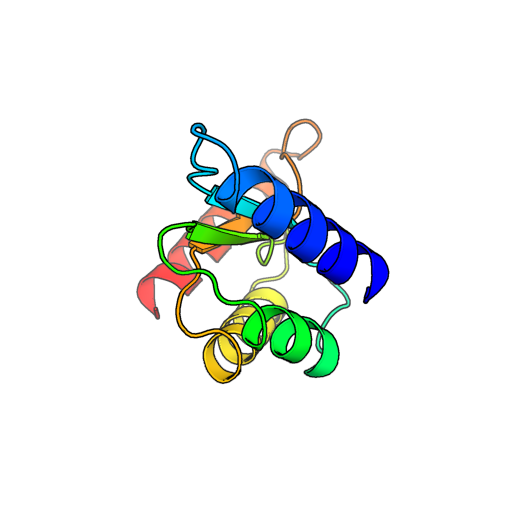 -8.239 -8.889 5.237 1.00 83.56 106 LEU A CA 1
ATOM 836 C C . LEU A 1 106 ? -9.223 -10.064 5.247 1.00 83.56 106 LEU A C 1
ATOM 838 O O . LEU A 1 106 ? -8.945 -11.104 4.665 1.00 83.56 106 LEU A O 1
ATOM 842 N N . ALA A 1 107 ? -10.383 -9.921 5.890 1.00 78.56 107 ALA A N 1
ATOM 843 C CA . ALA A 1 107 ? -11.418 -10.953 5.844 1.00 78.56 107 ALA A CA 1
ATOM 844 C C . ALA A 1 107 ? -12.080 -11.091 4.456 1.00 78.56 107 ALA A C 1
ATOM 846 O O . ALA A 1 107 ? -12.843 -12.032 4.239 1.00 78.56 107 ALA A O 1
ATOM 847 N N . ARG A 1 108 ? -11.842 -10.140 3.542 1.00 63.25 108 ARG A N 1
ATOM 848 C CA . ARG A 1 108 ? -12.452 -10.070 2.204 1.00 63.25 108 ARG A CA 1
ATOM 849 C C . ARG A 1 108 ? -11.470 -10.367 1.063 1.00 63.25 108 ARG A C 1
ATOM 851 O O . ARG A 1 108 ? -11.924 -10.479 -0.073 1.00 63.25 108 ARG A O 1
ATOM 858 N N . SER A 1 109 ? -10.171 -10.435 1.358 1.00 55.47 109 SER A N 1
ATOM 859 C CA . SER A 1 109 ? -9.070 -10.641 0.403 1.00 55.47 109 SER A CA 1
ATOM 860 C C . SER A 1 109 ? -8.670 -12.101 0.263 1.00 55.47 109 SER A C 1
ATOM 862 O O . SER A 1 109 ? -8.618 -12.774 1.317 1.00 55.47 109 SER A O 1
#